Protein AF-S9NVU3-F1 (afdb_monomer)

Organism: Cystobacter fuscus (strain ATCC 25194 / DSM 2262 / NBRC 100088 / M29) (NCBI:txid1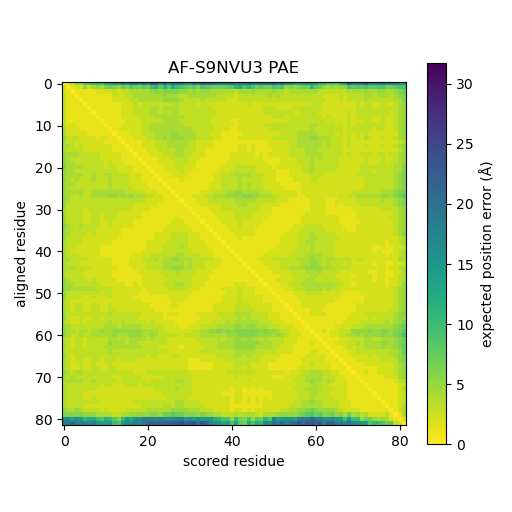242864)

Radius of gyration: 14.0 Å; Cα contacts (8 Å, |Δi|>4): 146; chains: 1; bounding box: 36×19×33 Å

Foldseek 3Di:
DDPVVVVVVVVVFKDWDDWAFDDWDDDPQKIKTWTWTWIQGPVQRFIDTWTKIWIFGDDPNDTPDTDIDIPVVSVVVRNDND

pLDDT: mean 95.51, std 5.47, range [63.88, 98.69]

InterPro domains:
  IPR032710 NTF2-like domain superfamily [SSF54427] (2-80)
  IPR037401 SnoaL-like domain [PF12680] (2-65)

Nearest PDB structures (foldseek):
  3ec9-assembly1_A  TM=8.498E-01  e=8.152E-05  Burkholderia thailandensis E264
  7vwd-assembly1_D  TM=8.999E-01  e=1.408E-02  Rhodococcus erythropolis
  7vwd-assembly2_C  TM=9.042E-01  e=2.421E-02  Rhodococcus erythropolis
  4r9k-assembly2_C  TM=9.180E-01  e=2.698E-02  Rhodococcus erythropolis
  4r9l-assembly2_C-2  TM=9.160E-01  e=3.736E-02  Rhodococcus erythropolis

Secondary structure (DSSP, 8-state):
--HHHHHHHHHHHEEEEEEEEEEEEEETTEEEEEEEEEEEETTT-PEEEEEEEEEEEEETTEEEEEEEEE-HHHHHHHH---

Solvent-accessible surface area (backbone atoms only — not comparable to full-atom values): 4637 Å² total; per-residue (Å²): 133,55,74,70,53,51,57,49,53,49,60,73,44,38,45,83,74,45,80,45,84,73,47,77,49,76,59,90,50,38,35,39,41,32,32,39,39,27,32,32,27,63,89,56,68,31,68,38,73,40,57,37,42,38,44,35,30,47,55,96,93,36,79,78,40,83,46,81,45,56,58,62,65,55,46,52,62,29,67,52,76,123

Structure (mmCIF, N/CA/C/O backbone):
data_AF-S9NVU3-F1
#
_entry.id   AF-S9NVU3-F1
#
loop_
_atom_site.group_PDB
_atom_site.id
_atom_site.type_symbol
_atom_site.label_atom_id
_atom_site.label_alt_id
_atom_site.label_comp_id
_atom_site.label_asym_id
_atom_site.label_entity_id
_atom_site.label_seq_id
_atom_site.pdbx_PDB_ins_code
_atom_site.Cartn_x
_atom_site.Cartn_y
_atom_site.Cartn_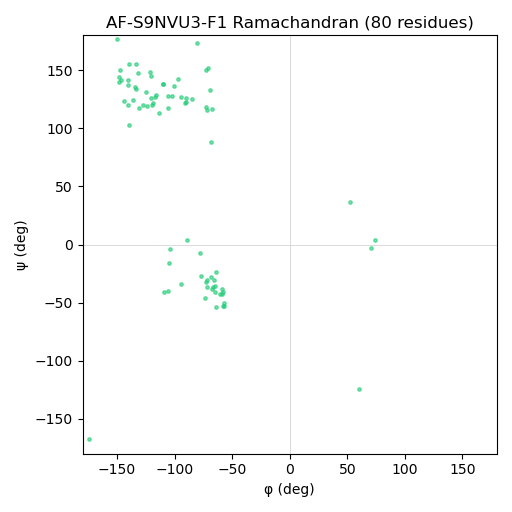z
_atom_site.occupancy
_atom_site.B_iso_or_equiv
_atom_site.auth_seq_id
_atom_site.auth_comp_id
_atom_site.auth_asym_id
_atom_site.auth_atom_id
_atom_site.pdbx_PDB_model_num
ATOM 1 N N . MET A 1 1 ? 13.651 0.534 11.194 1.00 70.00 1 MET A N 1
ATOM 2 C CA . MET A 1 1 ? 13.138 1.615 10.331 1.00 70.00 1 MET A CA 1
ATOM 3 C C . MET A 1 1 ? 11.712 1.920 10.765 1.00 70.00 1 MET A C 1
ATOM 5 O O . MET A 1 1 ? 10.943 0.975 10.905 1.00 70.00 1 MET A O 1
ATOM 9 N N . GLY A 1 2 ? 11.386 3.175 11.082 1.00 89.69 2 GLY A N 1
ATOM 10 C CA . GLY A 1 2 ? 10.036 3.549 11.530 1.00 89.69 2 GLY A CA 1
ATOM 11 C C . GLY A 1 2 ? 9.049 3.713 10.368 1.00 89.69 2 GLY A C 1
ATOM 12 O O . GLY A 1 2 ? 9.444 3.705 9.203 1.00 89.69 2 GLY A O 1
ATOM 13 N N . VAL A 1 3 ? 7.763 3.922 10.673 1.00 91.25 3 VAL A N 1
ATOM 14 C CA . VAL A 1 3 ? 6.721 4.152 9.648 1.00 91.25 3 VAL A CA 1
ATOM 15 C C . VAL A 1 3 ? 7.020 5.379 8.773 1.00 91.25 3 VAL A C 1
ATOM 17 O O . VAL A 1 3 ? 6.830 5.340 7.562 1.00 91.25 3 VAL A O 1
ATOM 20 N N . ALA A 1 4 ? 7.561 6.450 9.360 1.00 93.75 4 ALA A N 1
ATOM 21 C CA . ALA A 1 4 ? 7.926 7.660 8.624 1.00 93.75 4 ALA A CA 1
ATOM 22 C C . ALA A 1 4 ? 9.058 7.407 7.616 1.00 93.75 4 ALA A C 1
ATOM 24 O O . ALA A 1 4 ? 9.001 7.892 6.487 1.00 93.75 4 ALA A O 1
ATOM 25 N N . ASP A 1 5 ? 10.058 6.618 8.008 1.00 95.88 5 ASP A N 1
ATOM 26 C CA . ASP A 1 5 ? 11.180 6.262 7.140 1.00 95.88 5 ASP A CA 1
ATOM 27 C C . ASP A 1 5 ? 10.727 5.363 5.985 1.00 95.88 5 ASP A C 1
ATOM 29 O O . ASP A 1 5 ? 11.163 5.563 4.856 1.00 95.88 5 ASP A O 1
ATOM 33 N N . PHE A 1 6 ? 9.796 4.433 6.238 1.00 91.88 6 PHE A N 1
ATOM 34 C CA . PHE A 1 6 ? 9.182 3.615 5.189 1.00 91.88 6 PHE A CA 1
ATOM 35 C C . PHE A 1 6 ? 8.518 4.477 4.109 1.00 91.88 6 PHE A C 1
ATOM 37 O O . PHE A 1 6 ? 8.833 4.338 2.929 1.00 91.88 6 PHE A O 1
ATOM 44 N N . PHE A 1 7 ? 7.638 5.406 4.497 1.00 92.88 7 PHE A N 1
ATOM 45 C CA . PHE A 1 7 ? 6.957 6.267 3.526 1.00 92.88 7 PHE A CA 1
ATOM 46 C C . PHE A 1 7 ? 7.899 7.263 2.846 1.00 92.88 7 PHE A C 1
ATOM 48 O O . PHE A 1 7 ? 7.644 7.651 1.705 1.00 92.88 7 PHE A O 1
ATOM 55 N N . ARG A 1 8 ? 8.983 7.677 3.514 1.00 95.56 8 ARG A N 1
ATOM 56 C CA . ARG A 1 8 ? 10.034 8.487 2.888 1.00 95.56 8 ARG A CA 1
ATOM 57 C C . ARG A 1 8 ? 10.729 7.697 1.778 1.00 95.56 8 ARG A C 1
ATOM 59 O O . ARG A 1 8 ? 10.700 8.143 0.636 1.00 95.56 8 ARG A O 1
ATOM 66 N N . ALA A 1 9 ? 11.233 6.504 2.092 1.00 94.56 9 ALA A N 1
ATOM 67 C CA . ALA A 1 9 ? 11.896 5.632 1.126 1.00 94.56 9 ALA A CA 1
ATOM 68 C C . ALA A 1 9 ? 10.978 5.276 -0.056 1.00 94.56 9 ALA A C 1
ATOM 70 O O . ALA A 1 9 ? 11.406 5.315 -1.206 1.00 94.56 9 ALA A O 1
ATOM 71 N N . LEU A 1 10 ? 9.693 5.005 0.208 1.00 93.88 10 LEU A N 1
ATOM 72 C CA . LEU A 1 10 ? 8.711 4.742 -0.844 1.00 93.88 10 LEU A CA 1
ATOM 73 C C . LEU A 1 10 ? 8.624 5.916 -1.836 1.00 93.88 10 LEU A C 1
ATOM 75 O O . LEU A 1 10 ? 8.751 5.716 -3.040 1.00 93.88 10 LEU A O 1
ATOM 79 N N . ARG A 1 11 ? 8.468 7.154 -1.348 1.00 94.25 11 ARG A N 1
ATOM 80 C CA . ARG A 1 11 ? 8.369 8.352 -2.209 1.00 94.25 11 ARG A CA 1
ATOM 81 C C . ARG A 1 11 ? 9.659 8.659 -2.973 1.00 94.25 11 ARG A C 1
ATOM 83 O O . ARG A 1 11 ? 9.60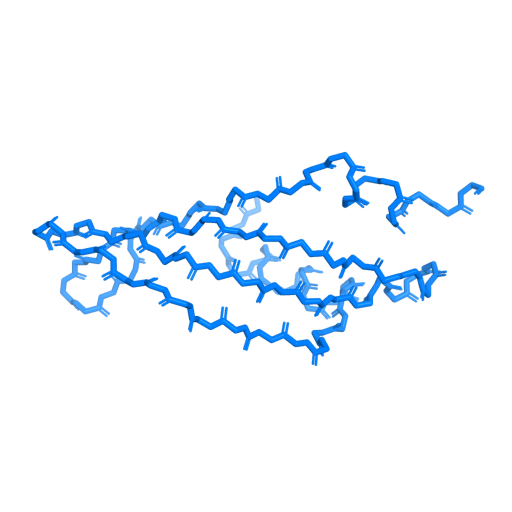3 9.225 -4.064 1.00 94.25 11 ARG A O 1
ATOM 90 N N . GLU A 1 12 ? 10.804 8.313 -2.397 1.00 96.50 12 GLU A N 1
ATOM 91 C CA . GLU A 1 12 ? 12.113 8.472 -3.033 1.00 96.50 12 GLU A CA 1
ATOM 92 C C . GLU A 1 12 ? 12.337 7.464 -4.165 1.00 96.50 12 GLU A C 1
ATOM 94 O O . GLU A 1 12 ? 13.036 7.782 -5.124 1.00 96.50 12 GLU A O 1
ATOM 99 N N . GLN A 1 13 ? 11.743 6.270 -4.082 1.00 95.94 13 GLN A N 1
ATOM 100 C CA . GLN A 1 13 ? 11.964 5.190 -5.049 1.00 95.94 13 GLN A CA 1
ATOM 101 C C . GLN A 1 13 ? 10.931 5.146 -6.173 1.00 95.94 13 GLN A C 1
ATOM 103 O O . GLN A 1 13 ? 11.283 4.799 -7.304 1.00 95.94 13 GLN A O 1
ATOM 108 N N . ILE A 1 14 ? 9.676 5.505 -5.894 1.00 96.06 14 ILE A N 1
ATOM 109 C CA . ILE A 1 14 ? 8.594 5.431 -6.878 1.00 96.06 14 ILE A CA 1
ATOM 110 C C . ILE A 1 14 ? 7.927 6.784 -7.130 1.00 96.06 14 ILE A C 1
ATOM 112 O O . ILE A 1 14 ? 7.828 7.652 -6.263 1.00 96.06 14 ILE A O 1
ATOM 116 N N . GLU A 1 15 ? 7.464 6.967 -8.358 1.00 97.81 15 GLU A N 1
ATOM 117 C CA . GLU A 1 15 ? 6.580 8.048 -8.775 1.00 97.81 15 GLU A CA 1
ATOM 118 C C . GLU A 1 15 ? 5.170 7.467 -8.974 1.00 97.81 15 GLU A C 1
ATOM 120 O O . GLU A 1 15 ? 4.995 6.598 -9.831 1.00 97.81 15 GLU A O 1
ATOM 125 N N . PRO A 1 16 ? 4.157 7.902 -8.209 1.00 96.38 16 PRO A N 1
ATOM 126 C CA . PRO A 1 16 ? 2.790 7.433 -8.405 1.00 96.38 16 PRO A CA 1
ATOM 127 C C . PRO A 1 16 ? 2.223 7.976 -9.723 1.00 96.38 16 PRO A C 1
ATOM 129 O O . PRO A 1 16 ? 2.322 9.169 -9.999 1.00 96.38 16 PRO A O 1
ATOM 132 N N . LEU A 1 17 ? 1.601 7.106 -10.519 1.00 98.00 17 LEU A N 1
ATOM 133 C CA . LEU A 1 17 ? 0.966 7.459 -11.796 1.00 98.00 17 LEU A CA 1
ATOM 134 C C . LEU A 1 17 ? -0.555 7.396 -11.718 1.00 98.00 17 LEU A C 1
ATOM 136 O O . LEU A 1 17 ? -1.246 8.249 -12.269 1.00 98.00 17 LEU A O 1
ATOM 140 N N . ARG A 1 18 ? -1.080 6.371 -11.043 1.00 97.81 18 ARG A N 1
ATOM 141 C CA . ARG A 1 18 ? -2.517 6.136 -10.902 1.00 97.81 18 ARG A CA 1
ATOM 142 C C . ARG A 1 18 ? -2.814 5.516 -9.549 1.00 97.81 18 ARG A C 1
ATOM 144 O O . ARG A 1 18 ? -2.085 4.641 -9.091 1.00 97.81 18 ARG A O 1
ATOM 151 N N . PHE A 1 19 ? -3.922 5.934 -8.955 1.00 96.88 19 PHE A N 1
ATOM 152 C CA . PHE A 1 19 ? -4.505 5.287 -7.792 1.00 96.88 19 PHE A CA 1
ATOM 153 C C . PHE A 1 19 ? -6.023 5.292 -7.948 1.00 96.88 19 PHE A C 1
ATOM 155 O O . PHE A 1 19 ? -6.633 6.350 -8.088 1.00 96.88 19 PHE A O 1
ATOM 162 N N . GLU A 1 20 ? -6.619 4.109 -7.968 1.00 98.19 20 GLU A N 1
ATOM 163 C CA . GLU A 1 20 ? -8.046 3.898 -8.175 1.00 98.19 20 GLU A CA 1
ATOM 164 C C . GLU A 1 20 ? -8.604 3.100 -6.998 1.00 98.19 20 GLU A C 1
ATOM 166 O O . GLU A 1 20 ? -8.200 1.960 -6.766 1.00 98.19 20 GLU A O 1
ATOM 171 N N . LEU A 1 21 ? -9.550 3.693 -6.269 1.00 97.88 21 LEU A N 1
ATOM 172 C CA . LEU A 1 21 ? -10.313 3.004 -5.235 1.00 97.88 21 LEU A CA 1
ATOM 173 C C . LEU A 1 21 ? -11.561 2.396 -5.874 1.00 97.88 21 LEU A C 1
ATOM 175 O O . LEU A 1 21 ? -12.370 3.117 -6.452 1.00 97.88 21 LEU A O 1
ATOM 179 N N . ARG A 1 22 ? -11.723 1.077 -5.748 1.00 98.44 22 ARG A N 1
ATOM 180 C CA . ARG A 1 22 ? -12.866 0.339 -6.307 1.00 98.44 22 ARG A CA 1
ATOM 181 C C . ARG A 1 22 ? -13.867 -0.081 -5.246 1.00 98.44 22 ARG A C 1
ATOM 183 O O . ARG A 1 22 ? -15.068 -0.020 -5.478 1.00 98.44 22 ARG A O 1
ATOM 190 N N . SER A 1 23 ? -13.381 -0.521 -4.090 1.00 98.31 23 SER A N 1
ATOM 191 C CA . SER A 1 23 ? -14.232 -0.929 -2.976 1.00 98.31 23 SER A CA 1
ATOM 192 C C . SER A 1 23 ? -13.566 -0.617 -1.644 1.00 98.31 23 SER A C 1
ATOM 194 O O . SER A 1 23 ? -12.340 -0.625 -1.524 1.00 98.31 23 SER A O 1
ATOM 196 N N . LEU A 1 24 ? -14.396 -0.350 -0.643 1.00 97.94 24 LEU A N 1
ATOM 197 C CA . LEU A 1 24 ? -14.003 -0.181 0.744 1.00 97.94 24 LEU A CA 1
ATOM 198 C C . LEU A 1 24 ? -14.934 -1.046 1.594 1.00 97.94 24 LEU A C 1
ATOM 200 O O . LEU A 1 24 ? -16.141 -0.813 1.626 1.00 97.94 24 LEU A O 1
ATOM 204 N N . VAL A 1 25 ? -14.365 -2.031 2.282 1.00 98.19 25 VAL A N 1
ATOM 205 C CA . VAL A 1 25 ? -15.078 -2.872 3.248 1.00 98.19 25 VAL A CA 1
ATOM 206 C C . VAL A 1 25 ? -14.648 -2.446 4.642 1.00 98.19 25 VAL A C 1
ATOM 208 O O . VAL A 1 25 ? -13.451 -2.371 4.906 1.00 98.19 25 VAL A O 1
ATOM 211 N N . VAL A 1 26 ? -15.606 -2.159 5.522 1.00 98.06 26 VAL A N 1
ATOM 212 C CA . VAL A 1 26 ? -15.348 -1.701 6.895 1.00 98.06 26 VAL A CA 1
ATOM 213 C C . VAL A 1 26 ? -16.066 -2.614 7.880 1.00 98.06 26 VAL A C 1
ATOM 215 O O . VAL A 1 26 ? -17.260 -2.864 7.731 1.00 98.06 26 VAL A O 1
ATOM 218 N N . GLU A 1 27 ? -15.341 -3.069 8.900 1.00 97.69 27 GLU A N 1
ATOM 219 C CA . GLU A 1 27 ? -15.867 -3.857 10.014 1.00 97.69 27 GLU A CA 1
ATOM 220 C C . GLU A 1 27 ? -15.226 -3.393 11.332 1.00 97.69 27 GLU A C 1
ATOM 222 O O . GLU A 1 27 ? -14.078 -3.705 11.647 1.00 97.69 27 GLU A O 1
ATOM 227 N N . GLY A 1 28 ? -15.970 -2.614 12.123 1.00 97.00 28 GLY A N 1
ATOM 228 C CA . GLY A 1 28 ? -15.458 -2.046 13.373 1.00 97.00 28 GLY A CA 1
ATOM 229 C C . GLY A 1 28 ? -14.245 -1.134 13.145 1.00 97.00 28 GLY A C 1
ATOM 230 O O . GLY A 1 28 ? -14.329 -0.172 12.386 1.00 97.00 28 GLY A O 1
ATOM 231 N N . GLU A 1 29 ? -13.123 -1.428 13.813 1.00 98.06 29 GLU A N 1
ATOM 232 C CA . GLU A 1 29 ? -11.846 -0.715 13.619 1.00 98.06 29 GLU A CA 1
ATOM 233 C C . GLU A 1 29 ? -11.093 -1.162 12.349 1.00 98.06 29 GLU A C 1
ATOM 235 O O . GLU A 1 29 ? -10.061 -0.579 12.023 1.00 98.06 29 GLU A O 1
ATOM 240 N N . GLU A 1 30 ? -11.547 -2.203 11.646 1.00 98.19 30 GLU A N 1
ATOM 241 C CA . GLU A 1 30 ? -10.864 -2.770 10.481 1.00 98.19 30 GLU A CA 1
ATOM 242 C C . GLU A 1 30 ? -11.430 -2.226 9.168 1.00 98.19 30 GLU A C 1
ATOM 244 O O . GLU A 1 30 ? -12.640 -2.067 9.004 1.00 98.19 30 GLU A O 1
ATOM 249 N N . ALA A 1 31 ? -10.549 -1.999 8.195 1.00 98.06 31 ALA A N 1
ATOM 250 C CA . ALA A 1 31 ? -10.936 -1.649 6.838 1.00 98.06 31 ALA A CA 1
ATOM 251 C C . ALA A 1 31 ? -10.049 -2.340 5.796 1.00 98.06 31 ALA A C 1
ATOM 253 O O . ALA A 1 31 ? -8.833 -2.445 5.964 1.00 98.06 31 ALA A O 1
ATOM 254 N N . VAL A 1 32 ? -10.650 -2.767 4.687 1.00 98.31 32 VAL A N 1
ATOM 255 C CA . VAL A 1 32 ? -9.939 -3.238 3.494 1.00 98.31 32 VAL A CA 1
ATOM 256 C C . VAL A 1 32 ? -10.315 -2.359 2.311 1.00 98.31 32 VAL A C 1
ATOM 258 O O . VAL A 1 32 ? -11.483 -2.281 1.930 1.00 98.31 32 VAL A O 1
ATOM 261 N N . VAL A 1 33 ? -9.314 -1.714 1.717 1.00 98.25 33 VAL A N 1
ATOM 262 C CA . VAL A 1 33 ? -9.447 -0.991 0.447 1.00 98.25 33 VAL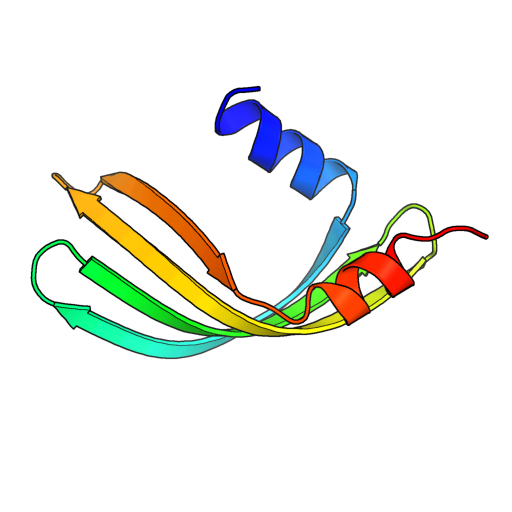 A CA 1
ATOM 263 C C . VAL A 1 33 ? -9.045 -1.929 -0.681 1.00 98.25 33 VAL A C 1
ATOM 265 O O . VAL A 1 33 ? -7.950 -2.487 -0.645 1.00 98.25 33 VAL A O 1
ATOM 268 N N . LEU A 1 34 ? -9.904 -2.082 -1.682 1.00 98.69 34 LEU A N 1
ATOM 269 C CA . LEU A 1 34 ? -9.601 -2.794 -2.920 1.00 98.69 34 LEU A CA 1
ATOM 270 C C . LEU A 1 34 ? -9.504 -1.793 -4.063 1.00 98.69 34 LEU A C 1
ATOM 272 O O . LEU A 1 34 ? -10.329 -0.878 -4.175 1.00 98.69 34 LEU A O 1
ATOM 276 N N . GLY A 1 35 ? -8.523 -1.979 -4.933 1.00 98.56 35 GLY A N 1
ATOM 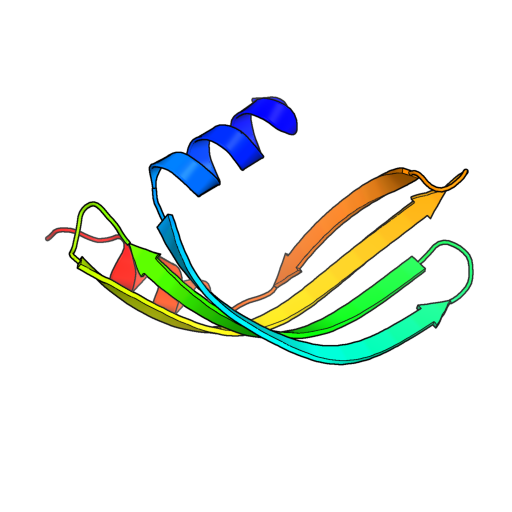277 C CA . GLY A 1 35 ? -8.288 -1.029 -6.004 1.00 98.56 35 GLY A CA 1
ATOM 278 C C . GLY A 1 35 ? -7.223 -1.463 -6.989 1.00 98.56 35 GLY A C 1
ATOM 279 O O . GLY A 1 35 ? -6.792 -2.614 -7.007 1.00 98.56 35 GLY A O 1
ATOM 280 N N . ALA A 1 36 ? -6.806 -0.505 -7.805 1.00 98.25 36 ALA A N 1
ATOM 281 C CA . ALA A 1 36 ? -5.673 -0.645 -8.701 1.00 98.25 36 ALA A CA 1
ATOM 282 C C . ALA A 1 36 ? -4.750 0.566 -8.575 1.00 98.25 36 ALA A C 1
ATOM 284 O O . ALA A 1 36 ? -5.194 1.690 -8.326 1.00 98.25 36 ALA A O 1
ATOM 285 N N . LEU A 1 37 ? -3.457 0.335 -8.753 1.00 97.31 37 LEU A N 1
ATOM 286 C CA . LEU A 1 37 ? -2.438 1.369 -8.726 1.00 97.31 37 LEU A CA 1
ATOM 287 C C . LEU A 1 37 ? -1.486 1.214 -9.903 1.00 97.31 37 LEU A C 1
ATOM 289 O O . LEU A 1 37 ? -1.302 0.124 -10.442 1.00 97.31 37 LEU A O 1
ATOM 293 N N . SER A 1 38 ? -0.867 2.326 -10.278 1.00 97.75 38 SER A N 1
ATOM 294 C CA . SER A 1 38 ? 0.290 2.326 -11.156 1.00 97.75 38 SER A CA 1
ATOM 295 C C . SER A 1 38 ? 1.358 3.253 -10.598 1.00 97.75 38 SER A C 1
ATOM 297 O O . SER A 1 38 ? 1.052 4.371 -10.175 1.00 97.75 38 SER A O 1
ATOM 299 N N . SER A 1 39 ? 2.603 2.788 -10.607 1.00 97.75 39 SER A N 1
ATOM 300 C CA . SER A 1 39 ? 3.766 3.511 -10.098 1.00 97.75 39 SER A CA 1
ATOM 301 C C . SER A 1 39 ? 4.965 3.291 -11.010 1.00 97.75 39 SER A C 1
ATOM 303 O O . SER A 1 39 ? 5.244 2.167 -11.416 1.00 97.75 39 SER A O 1
ATOM 305 N N . ARG A 1 40 ? 5.722 4.346 -11.305 1.00 98.12 40 ARG A N 1
ATOM 306 C CA . ARG A 1 40 ? 7.004 4.242 -12.004 1.00 98.12 40 ARG A CA 1
ATOM 307 C C . ARG A 1 40 ? 8.132 4.076 -10.999 1.00 98.12 40 ARG A C 1
ATOM 309 O O . ARG A 1 40 ? 8.296 4.908 -10.110 1.00 98.12 40 ARG A O 1
ATOM 316 N N . VAL A 1 41 ? 8.941 3.041 -11.173 1.00 97.94 41 VAL A N 1
ATOM 317 C CA . VAL A 1 41 ? 10.201 2.871 -10.450 1.00 97.94 41 VAL A CA 1
ATOM 318 C C . VAL A 1 41 ? 11.205 3.872 -11.005 1.00 97.94 41 VAL A C 1
ATOM 320 O O . VAL A 1 41 ? 11.540 3.838 -12.189 1.00 97.94 41 VAL A O 1
ATOM 323 N N . ARG A 1 42 ? 11.689 4.786 -10.163 1.00 96.94 42 ARG A N 1
ATOM 324 C CA . ARG A 1 42 ? 12.548 5.895 -10.604 1.00 96.94 42 ARG A CA 1
ATOM 325 C C . ARG A 1 42 ? 13.906 5.424 -11.118 1.00 96.94 42 ARG A C 1
ATOM 327 O O . ARG A 1 42 ? 14.408 5.997 -12.075 1.00 96.94 42 ARG A O 1
ATOM 334 N N . SER A 1 43 ? 14.487 4.391 -10.506 1.00 95.94 43 SER A N 1
ATOM 335 C CA . SER A 1 43 ? 15.813 3.874 -10.874 1.00 95.94 43 SER A CA 1
ATOM 336 C C . SER A 1 43 ? 15.827 3.133 -12.213 1.00 95.94 43 SER A C 1
ATOM 338 O O . SER A 1 43 ? 16.801 3.239 -12.949 1.00 95.94 43 SER A O 1
ATOM 340 N N . THR A 1 44 ? 14.764 2.392 -12.536 1.00 97.12 44 THR A N 1
ATOM 341 C CA . THR A 1 44 ? 14.695 1.545 -13.741 1.00 97.12 44 THR A CA 1
ATOM 342 C C . THR A 1 44 ? 13.827 2.138 -14.850 1.00 97.12 44 THR A C 1
ATOM 344 O O . THR A 1 44 ? 13.859 1.660 -15.982 1.00 97.12 44 THR A O 1
ATOM 347 N N . GLY A 1 45 ? 12.997 3.136 -14.533 1.00 97.06 45 GLY A N 1
ATOM 348 C CA . GLY A 1 45 ? 11.976 3.689 -15.424 1.00 97.06 45 GLY A CA 1
ATOM 349 C C . GLY A 1 45 ? 10.783 2.757 -15.680 1.00 97.06 45 GLY A C 1
ATOM 350 O O . GLY A 1 45 ? 9.839 3.160 -16.363 1.00 97.06 45 GLY A O 1
ATOM 351 N N . ARG A 1 46 ? 10.794 1.527 -15.144 1.00 97.88 46 ARG A N 1
ATOM 352 C CA . ARG A 1 46 ? 9.737 0.526 -15.353 1.00 97.88 46 ARG A CA 1
ATOM 353 C C . ARG A 1 46 ? 8.475 0.905 -14.582 1.00 97.88 46 ARG A C 1
ATOM 355 O O . ARG A 1 46 ? 8.540 1.535 -13.528 1.00 97.88 46 ARG A O 1
ATOM 362 N N . VAL A 1 47 ? 7.321 0.505 -15.106 1.00 97.44 47 VAL A N 1
ATOM 363 C CA . VAL A 1 47 ? 6.020 0.747 -14.475 1.00 97.44 47 VAL A CA 1
ATOM 364 C C . VAL A 1 47 ? 5.540 -0.527 -13.790 1.00 97.44 47 VAL A C 1
ATOM 366 O O . VAL A 1 47 ? 5.487 -1.587 -14.407 1.00 97.44 47 VAL A O 1
ATOM 369 N N . ILE A 1 48 ? 5.181 -0.394 -12.520 1.00 97.38 48 IL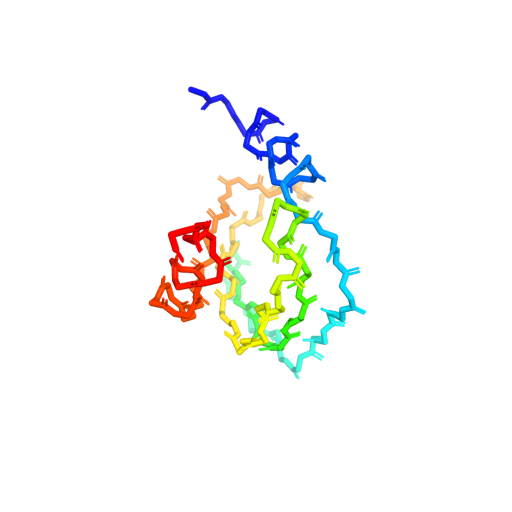E A N 1
ATOM 370 C CA . ILE A 1 48 ? 4.348 -1.336 -11.778 1.00 97.38 48 ILE A CA 1
ATOM 371 C C . ILE A 1 48 ? 2.900 -0.951 -12.083 1.00 97.38 48 ILE A C 1
ATOM 373 O O . ILE A 1 48 ? 2.530 0.204 -11.884 1.00 97.38 48 ILE A O 1
ATOM 377 N N . ASP A 1 49 ? 2.088 -1.888 -12.562 1.00 97.00 49 ASP A N 1
ATOM 378 C CA . ASP A 1 49 ? 0.628 -1.764 -12.625 1.00 97.00 49 ASP A CA 1
ATOM 379 C C . ASP A 1 49 ? 0.050 -3.006 -11.946 1.00 97.00 49 ASP A C 1
ATOM 381 O O . ASP A 1 49 ? 0.398 -4.128 -12.315 1.00 97.00 49 ASP A O 1
ATOM 385 N N . SER A 1 50 ? -0.719 -2.803 -10.877 1.00 97.31 50 SER A N 1
ATOM 386 C CA . SER A 1 50 ? -1.182 -3.892 -10.018 1.00 97.31 50 SER A CA 1
ATOM 387 C C . SER A 1 50 ? -2.542 -3.575 -9.419 1.00 97.31 50 SER A C 1
ATOM 389 O O . SER A 1 50 ? -2.828 -2.442 -9.022 1.00 97.31 50 SER A O 1
ATOM 391 N N . GLU A 1 51 ? -3.362 -4.611 -9.274 1.00 98.12 51 GLU A N 1
ATOM 392 C CA . GLU A 1 51 ? -4.453 -4.599 -8.304 1.00 98.12 51 GLU A CA 1
ATOM 393 C C . GLU A 1 51 ? -3.880 -4.693 -6.887 1.00 98.12 51 GLU A C 1
ATOM 395 O O . GLU A 1 51 ? -2.795 -5.248 -6.679 1.00 98.12 51 GLU A O 1
ATOM 400 N N . PHE A 1 52 ? -4.592 -4.138 -5.909 1.00 98.25 52 PHE A N 1
ATOM 401 C CA . PHE A 1 52 ? -4.169 -4.190 -4.516 1.00 98.25 52 PHE A CA 1
ATOM 402 C C . PHE A 1 52 ? -5.329 -4.445 -3.554 1.00 98.25 52 PHE A C 1
ATOM 404 O O . PHE A 1 52 ? -6.478 -4.074 -3.809 1.00 98.25 52 PHE A O 1
ATOM 411 N N . ALA A 1 53 ? -4.978 -5.008 -2.397 1.00 98.44 53 ALA A N 1
ATOM 412 C CA . ALA A 1 53 ? -5.772 -4.955 -1.179 1.00 98.44 53 ALA A CA 1
ATOM 413 C C . ALA A 1 53 ? -4.959 -4.272 -0.071 1.00 98.44 53 ALA A C 1
ATOM 415 O O . ALA A 1 53 ? -3.838 -4.679 0.231 1.00 98.44 53 ALA A O 1
ATOM 416 N N . GLN A 1 54 ? -5.503 -3.230 0.549 1.00 97.94 54 GLN A N 1
ATOM 417 C CA . GLN A 1 54 ? -4.863 -2.525 1.657 1.00 97.94 54 GLN A CA 1
ATOM 418 C C . GLN A 1 54 ? -5.673 -2.738 2.930 1.00 97.94 54 GLN A C 1
ATOM 420 O O . GLN A 1 54 ? -6.794 -2.252 3.045 1.00 97.94 54 GLN A O 1
ATOM 425 N N . HIS A 1 55 ? -5.090 -3.455 3.888 1.00 98.06 55 HIS A N 1
ATOM 426 C CA . HIS A 1 55 ? -5.669 -3.689 5.205 1.00 98.06 55 HIS A CA 1
ATOM 427 C C . HIS A 1 55 ? -5.207 -2.607 6.184 1.00 98.06 55 HIS A C 1
ATOM 429 O O . HIS A 1 55 ? -4.007 -2.422 6.420 1.00 98.06 55 HIS A O 1
ATOM 435 N N . LEU A 1 56 ? -6.177 -1.900 6.753 1.00 97.56 56 LEU A N 1
ATOM 436 C CA . LEU A 1 56 ? -6.005 -0.823 7.713 1.00 97.56 56 LEU A CA 1
ATOM 437 C C . LEU A 1 56 ? -6.720 -1.182 9.014 1.00 97.56 56 LEU A C 1
ATOM 439 O O . LEU A 1 56 ? -7.804 -1.757 8.984 1.00 97.56 56 LEU A O 1
ATOM 443 N N . ARG A 1 57 ? -6.143 -0.760 10.142 1.00 98.25 57 ARG A N 1
ATOM 444 C CA . ARG A 1 57 ? -6.882 -0.624 11.401 1.00 98.25 57 ARG A CA 1
ATOM 445 C C . ARG A 1 57 ? -6.889 0.840 11.797 1.00 98.25 57 ARG A C 1
ATOM 447 O O . ARG A 1 57 ? -5.817 1.446 11.842 1.00 98.25 57 ARG A O 1
ATOM 454 N N . VAL A 1 58 ? -8.060 1.394 12.086 1.00 97.50 58 VAL A N 1
ATOM 455 C CA . VAL A 1 58 ? -8.245 2.793 12.477 1.00 97.50 58 VAL A CA 1
ATOM 456 C C . VAL A 1 58 ? -8.797 2.860 13.896 1.00 97.50 58 VAL A C 1
ATOM 458 O O . VAL A 1 58 ? -9.823 2.259 14.194 1.00 97.50 58 VAL A O 1
ATOM 461 N N . ARG A 1 59 ? -8.122 3.617 14.762 1.00 97.69 59 ARG A N 1
ATOM 462 C CA . ARG A 1 59 ? -8.551 3.904 16.134 1.00 97.69 59 ARG A CA 1
ATOM 463 C C . ARG A 1 59 ? -8.392 5.392 16.401 1.00 97.69 59 ARG A C 1
ATOM 465 O O . ARG A 1 59 ? -7.371 5.961 16.030 1.00 97.69 59 ARG A O 1
ATOM 472 N N . ASP A 1 60 ? -9.405 6.020 16.991 1.00 96.25 60 ASP A N 1
ATOM 473 C CA . ASP A 1 60 ? -9.421 7.463 17.283 1.00 96.25 60 ASP A CA 1
ATOM 474 C C . ASP A 1 60 ? -9.090 8.337 16.055 1.00 96.25 60 ASP A C 1
ATOM 476 O O . ASP A 1 60 ? -8.392 9.344 16.138 1.00 96.25 60 ASP A O 1
ATOM 480 N N . GLY A 1 61 ? -9.557 7.912 14.875 1.00 94.19 61 GLY A N 1
ATOM 481 C CA . GLY A 1 61 ? -9.291 8.586 13.599 1.00 94.19 61 GLY A CA 1
ATOM 482 C C . GLY A 1 61 ? -7.869 8.402 13.049 1.00 94.19 61 GLY A C 1
ATOM 483 O O . GLY A 1 61 ? -7.547 8.968 12.005 1.00 94.19 61 GLY A O 1
ATOM 484 N N . LEU A 1 62 ? -7.020 7.604 13.702 1.00 96.00 62 LEU A N 1
ATOM 485 C CA . LEU A 1 62 ? -5.636 7.350 13.306 1.00 96.00 62 LEU A CA 1
ATOM 486 C C . LEU A 1 62 ? -5.455 5.922 12.787 1.00 96.00 62 LEU A C 1
ATOM 488 O O . LEU A 1 62 ? -5.957 4.964 13.373 1.00 96.00 62 LEU A O 1
ATOM 492 N N . SER A 1 63 ? -4.681 5.761 11.709 1.00 95.31 63 SER A N 1
ATOM 493 C CA . SER A 1 63 ? -4.255 4.434 11.256 1.00 95.31 63 SER A CA 1
ATOM 494 C C . SER A 1 63 ? -3.219 3.863 12.225 1.00 95.31 63 SER A C 1
ATOM 496 O O . SER A 1 63 ? -2.117 4.393 12.364 1.00 95.31 63 SER A O 1
ATOM 498 N N . VAL A 1 64 ? -3.578 2.768 12.891 1.00 96.62 64 VAL A N 1
ATOM 499 C CA . VAL A 1 64 ? -2.716 2.025 13.823 1.00 96.62 64 VAL A CA 1
ATOM 500 C C . VAL A 1 64 ? -2.172 0.732 13.205 1.00 96.62 64 VAL A C 1
ATOM 502 O O . VAL A 1 64 ? -1.365 0.034 13.819 1.00 96.62 64 VAL A O 1
ATOM 505 N N . ARG A 1 65 ? -2.586 0.405 11.974 1.00 94.50 65 ARG A N 1
ATOM 506 C CA . ARG A 1 65 ? -2.058 -0.703 11.168 1.00 94.50 65 ARG A CA 1
ATOM 507 C C . ARG A 1 65 ? -2.128 -0.357 9.687 1.00 94.50 65 ARG A C 1
ATOM 509 O O . ARG A 1 65 ? -3.139 0.152 9.216 1.00 94.50 65 ARG A O 1
ATOM 516 N N . TYR A 1 66 ? -1.081 -0.737 8.963 1.00 94.75 66 TYR A N 1
ATOM 517 C CA . TYR A 1 66 ? -0.996 -0.642 7.512 1.00 94.75 66 TYR A CA 1
ATOM 518 C C . TYR A 1 66 ? -0.408 -1.935 6.947 1.00 94.75 66 TYR A C 1
ATOM 520 O O . TYR A 1 66 ? 0.692 -2.336 7.342 1.00 94.75 66 TYR A O 1
ATOM 528 N N . ARG A 1 67 ? -1.113 -2.590 6.020 1.00 95.75 67 ARG A N 1
ATOM 529 C CA . ARG A 1 67 ? -0.563 -3.699 5.232 1.00 95.75 67 ARG A CA 1
ATOM 530 C C . ARG A 1 67 ? -1.108 -3.683 3.810 1.00 95.75 67 ARG A C 1
ATOM 532 O O . ARG A 1 67 ? -2.316 -3.727 3.617 1.00 95.75 67 ARG A O 1
ATOM 539 N N . LEU A 1 68 ? -0.205 -3.639 2.83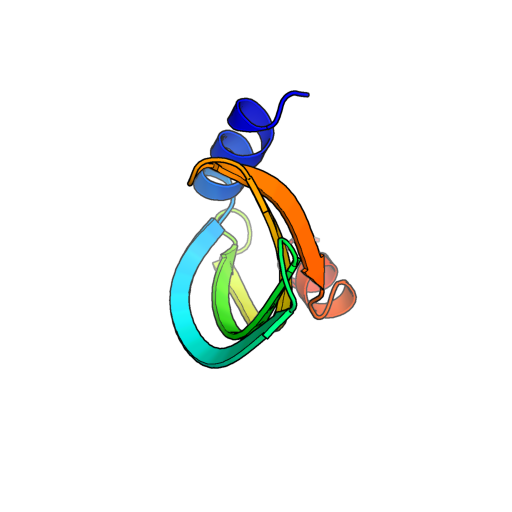7 1.00 95.88 68 LEU A N 1
ATOM 540 C CA . LEU A 1 68 ? -0.527 -3.701 1.416 1.00 95.88 68 LEU A CA 1
ATOM 541 C C . LEU A 1 68 ? -0.282 -5.120 0.895 1.00 95.88 68 LEU A C 1
ATOM 543 O O . LEU A 1 68 ? 0.730 -5.738 1.227 1.00 95.88 68 LEU A O 1
ATOM 547 N N . PHE A 1 69 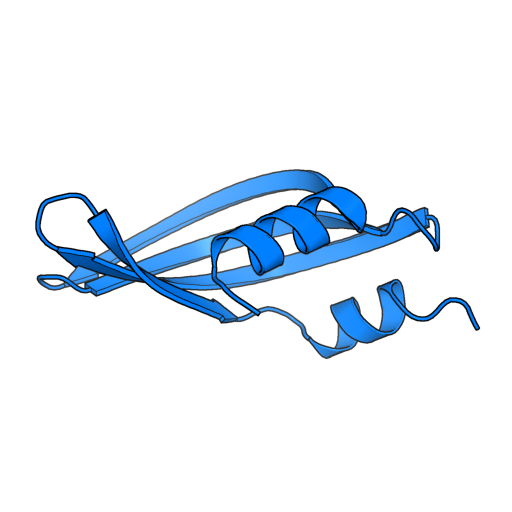? -1.213 -5.612 0.092 1.00 97.75 69 PHE A N 1
ATOM 548 C CA . PHE A 1 69 ? -1.105 -6.834 -0.689 1.00 97.75 69 PHE A CA 1
ATOM 549 C C . PHE A 1 69 ? -1.226 -6.445 -2.160 1.00 97.75 69 PHE A C 1
ATOM 551 O O . PHE A 1 69 ? -2.221 -5.842 -2.553 1.00 97.75 69 PHE A O 1
ATOM 558 N N . GLU A 1 70 ? -0.209 -6.768 -2.946 1.00 96.06 70 GLU A N 1
ATOM 559 C CA . GLU A 1 70 ? -0.111 -6.489 -4.381 1.00 96.06 70 GLU A CA 1
ATOM 560 C C . GLU A 1 70 ? 0.747 -7.580 -5.039 1.00 96.06 70 GLU A C 1
ATOM 562 O O . GLU A 1 70 ? 1.272 -8.457 -4.338 1.00 96.06 70 GLU A O 1
ATOM 567 N N . ASP A 1 71 ? 0.901 -7.542 -6.362 1.00 96.12 71 ASP A N 1
ATOM 568 C CA . ASP A 1 71 ? 1.780 -8.467 -7.078 1.00 96.12 71 ASP A CA 1
ATOM 569 C C . ASP A 1 71 ? 3.257 -8.185 -6.745 1.00 96.12 71 ASP A C 1
ATOM 571 O O . ASP A 1 71 ? 3.963 -7.427 -7.415 1.00 96.12 71 ASP A O 1
ATOM 575 N N . SER A 1 72 ? 3.740 -8.818 -5.676 1.00 94.88 72 SER A N 1
ATOM 576 C CA . SER A 1 72 ? 5.113 -8.660 -5.197 1.00 94.88 72 SER A CA 1
ATOM 577 C C . SER A 1 72 ? 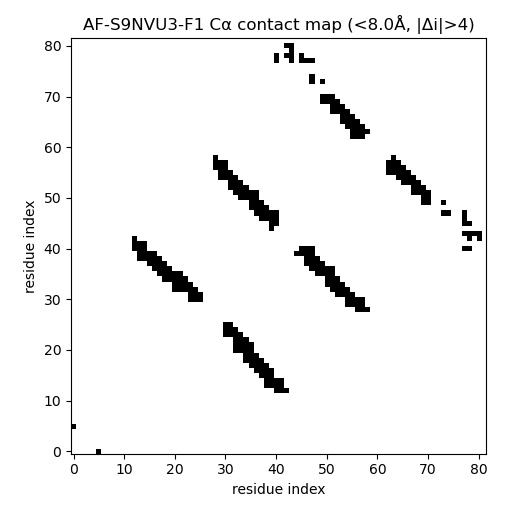6.156 -9.167 -6.195 1.00 94.88 72 SER A C 1
ATOM 579 O O . SER A 1 72 ? 7.294 -8.691 -6.173 1.00 94.88 72 SER A O 1
ATOM 581 N N . PHE A 1 73 ? 5.788 -10.086 -7.095 1.00 95.00 73 PHE A N 1
ATOM 582 C CA . PHE A 1 73 ? 6.673 -10.548 -8.159 1.00 95.00 73 PHE A CA 1
ATOM 583 C C . PHE A 1 73 ? 6.831 -9.475 -9.240 1.00 95.00 73 PHE A C 1
ATOM 585 O O . PHE A 1 73 ? 7.962 -9.162 -9.623 1.00 95.00 73 PHE A O 1
ATOM 592 N N . ALA A 1 74 ? 5.731 -8.858 -9.682 1.00 93.38 74 ALA A N 1
ATOM 593 C CA . ALA A 1 74 ? 5.772 -7.734 -10.616 1.00 93.38 74 ALA A CA 1
ATOM 594 C C . ALA A 1 74 ? 6.550 -6.542 -10.037 1.00 93.38 74 ALA A C 1
ATOM 596 O O . ALA A 1 74 ? 7.396 -5.969 -10.728 1.00 93.38 74 ALA A O 1
ATOM 597 N N . VAL A 1 75 ? 6.342 -6.224 -8.753 1.00 95.62 75 VAL A N 1
ATOM 598 C CA . VAL A 1 75 ? 7.126 -5.203 -8.039 1.00 95.62 75 VAL A CA 1
ATOM 599 C C . VAL A 1 75 ? 8.616 -5.544 -8.070 1.00 95.62 75 VAL A C 1
ATOM 601 O O . VAL A 1 75 ? 9.418 -4.725 -8.517 1.00 95.62 75 VAL A O 1
ATOM 604 N N . ALA A 1 76 ? 9.008 -6.757 -7.663 1.00 95.62 76 ALA A N 1
ATOM 605 C CA . ALA A 1 76 ? 10.414 -7.162 -7.646 1.00 95.62 76 ALA A CA 1
ATOM 606 C C . ALA A 1 76 ? 11.059 -7.071 -9.042 1.00 95.62 76 ALA A C 1
ATOM 608 O O . ALA A 1 76 ? 12.161 -6.543 -9.187 1.00 95.62 76 ALA A O 1
ATOM 609 N N . ARG A 1 77 ? 10.342 -7.505 -10.086 1.00 95.31 77 ARG A N 1
ATOM 610 C CA . ARG A 1 77 ? 10.784 -7.418 -11.487 1.00 95.31 77 ARG A CA 1
ATOM 611 C C . ARG A 1 77 ? 10.932 -5.982 -11.990 1.00 95.31 77 ARG A C 1
ATOM 613 O O . ARG A 1 77 ? 11.821 -5.714 -12.799 1.00 95.31 77 ARG A O 1
ATOM 620 N N . ALA A 1 78 ? 10.077 -5.059 -11.558 1.00 95.75 78 ALA A N 1
ATOM 621 C CA . ALA A 1 78 ? 10.184 -3.652 -11.936 1.00 95.75 78 ALA A CA 1
ATOM 622 C C . ALA A 1 78 ? 11.358 -2.948 -11.232 1.00 95.75 78 ALA A C 1
ATOM 624 O O . ALA A 1 78 ? 11.975 -2.060 -11.822 1.00 95.75 78 ALA A O 1
ATOM 625 N N . MET A 1 79 ? 11.674 -3.359 -10.001 1.00 94.06 79 MET A N 1
ATOM 626 C CA . MET A 1 79 ? 12.764 -2.801 -9.191 1.00 94.06 79 MET A CA 1
ATOM 627 C C . MET A 1 79 ? 14.155 -3.287 -9.611 1.00 94.06 79 MET A C 1
ATOM 629 O O . MET A 1 79 ? 15.136 -2.579 -9.393 1.00 94.06 79 MET A O 1
ATOM 633 N N . ASP A 1 80 ? 14.248 -4.474 -10.207 1.00 93.12 80 ASP A N 1
ATOM 634 C CA . ASP A 1 80 ? 15.514 -5.052 -10.653 1.00 93.12 80 ASP A CA 1
ATOM 635 C C . ASP A 1 80 ? 16.122 -4.263 -11.827 1.00 93.12 80 ASP A C 1
ATOM 637 O O . ASP A 1 80 ? 15.537 -4.196 -12.905 1.00 93.12 80 ASP A O 1
ATOM 641 N N . ALA A 1 81 ? 17.293 -3.656 -11.636 1.00 74.19 81 ALA A N 1
ATOM 642 C CA . ALA A 1 81 ? 17.983 -2.867 -12.661 1.00 74.19 81 ALA A CA 1
ATOM 643 C C . ALA A 1 81 ? 18.934 -3.692 -13.550 1.00 74.19 81 ALA A C 1
ATOM 645 O O . ALA A 1 81 ? 19.635 -3.103 -14.374 1.00 74.19 81 ALA A O 1
ATOM 646 N N . SER A 1 82 ? 18.970 -5.015 -13.355 1.00 63.88 82 SER A N 1
ATOM 647 C CA . SER A 1 82 ? 19.807 -5.954 -14.112 1.00 63.88 82 SER A CA 1
ATOM 648 C C . SER A 1 82 ? 19.435 -6.031 -15.593 1.00 63.88 82 SER A C 1
ATOM 650 O O . SER A 1 82 ? 18.233 -5.852 -15.931 1.00 63.88 82 SER A O 1
#

Sequence (82 aa):
MGVADFFRALREQIEPLRFELRSLVVEGEEAVVLGALSSRVRSTGRVIDSEFAQHLRVRDGLSVRYRLFEDSFAVARAMDAS

Mean predicted aligned error: 2.94 Å